Protein AF-A0A7S3HDD1-F1 (afdb_monomer_lite)

Foldseek 3Di:
DFDFDQDPVNVVVVVVVCCLDPPFDDPVVLCVCPPPPPDDPVRSCCCSCVVGHVVDDPDDDDDPPPDDDDDDDGHGDDPVRVVLVVVLVVCVVVVNVVDPQDSVNVVVVVPPDDPDDDDDDDDDDDDD

Organism: NCBI:txid89044

Sequence (128 aa):
GGLAKCGNECATIAKSCQNLLHEEIDADELSALLWKNKSSLDEVKATVCKKWTKRCKHRRMSLPSTYNRVDEEFVAQSEKDIEMERMLEQMKAMGMGGSLYNKDDLGEMMGMDGYDEEEDGPPPNFEL

Secondary structure (DSSP, 8-state):
---B---HHHHHHHHHHHHIIIIIS-HHHHHHHHGGG-S-HHHHHHIIIIIIS----S-PPPPPTT----PPP--BPPHHHHHHHHHHHHHIIIIITTS---HHHHHHHTT-S--------PPPP---

pLDDT: mean 76.86, std 16.47, range [36.94, 92.12]

Structure (mmCIF, N/CA/C/O backbone):
data_AF-A0A7S3HDD1-F1
#
_entry.id   AF-A0A7S3HDD1-F1
#
loop_
_atom_site.group_PDB
_atom_site.id
_atom_site.type_symbol
_atom_site.label_atom_id
_atom_site.label_alt_id
_atom_site.label_comp_id
_atom_site.label_asym_id
_atom_site.label_entity_id
_atom_site.label_seq_id
_atom_site.pdbx_PDB_ins_code
_atom_site.Cartn_x
_atom_site.Cartn_y
_atom_site.Cartn_z
_atom_site.occupancy
_atom_site.B_iso_or_equiv
_atom_site.auth_seq_id
_atom_site.auth_comp_id
_atom_site.auth_asym_id
_atom_site.auth_atom_id
_atom_site.pdbx_PDB_model_num
ATOM 1 N N . GLY A 1 1 ? 19.176 -4.315 -3.301 1.00 47.78 1 GLY A N 1
ATOM 2 C CA . GLY A 1 1 ? 18.389 -4.924 -4.390 1.00 47.78 1 GLY A CA 1
ATOM 3 C C . GLY A 1 1 ? 17.991 -3.823 -5.343 1.00 47.78 1 GLY A C 1
ATOM 4 O O . GLY A 1 1 ? 17.715 -2.735 -4.855 1.00 47.78 1 GLY A O 1
ATOM 5 N N . GLY A 1 2 ? 18.049 -4.063 -6.654 1.00 60.94 2 GLY A N 1
ATOM 6 C CA . GLY A 1 2 ? 17.604 -3.089 -7.660 1.00 60.94 2 GLY A CA 1
ATOM 7 C C . GLY A 1 2 ? 16.077 -3.005 -7.748 1.00 60.94 2 GLY A C 1
ATOM 8 O O . GLY A 1 2 ? 15.389 -3.914 -7.278 1.00 60.94 2 GLY A O 1
ATOM 9 N N . LEU A 1 3 ? 15.559 -1.924 -8.335 1.00 79.25 3 LEU A N 1
ATOM 10 C CA . LEU A 1 3 ? 14.134 -1.789 -8.644 1.00 79.25 3 LEU A CA 1
ATOM 11 C C . LEU A 1 3 ? 13.778 -2.670 -9.852 1.00 79.25 3 LEU A C 1
ATOM 13 O O . LEU A 1 3 ? 14.571 -2.798 -10.787 1.00 79.25 3 LEU A O 1
ATOM 17 N N . ALA A 1 4 ? 12.613 -3.315 -9.805 1.00 84.69 4 ALA A N 1
ATOM 18 C CA . ALA A 1 4 ? 12.125 -4.215 -10.848 1.00 84.69 4 ALA A CA 1
ATOM 19 C C . ALA A 1 4 ? 10.941 -3.589 -11.578 1.00 84.69 4 ALA A C 1
ATOM 21 O O . ALA A 1 4 ? 10.152 -2.866 -10.970 1.00 84.69 4 ALA A O 1
ATOM 22 N N . LYS A 1 5 ? 10.759 -3.931 -12.855 1.00 86.88 5 LYS A N 1
ATOM 23 C CA . LYS A 1 5 ? 9.546 -3.563 -13.587 1.00 86.88 5 LYS A CA 1
ATOM 24 C C . LYS A 1 5 ? 8.335 -4.206 -12.904 1.00 86.88 5 LYS A C 1
ATOM 26 O O . LYS A 1 5 ? 8.334 -5.405 -12.634 1.00 86.88 5 LYS A O 1
ATOM 31 N N . CYS A 1 6 ? 7.312 -3.402 -12.624 1.00 86.69 6 CYS A N 1
ATOM 32 C CA . CYS A 1 6 ? 6.081 -3.865 -11.989 1.00 86.69 6 CYS A CA 1
ATOM 33 C C . CYS A 1 6 ? 5.219 -4.633 -13.006 1.00 86.69 6 CYS A C 1
ATOM 35 O O . CYS A 1 6 ? 4.679 -4.036 -13.935 1.00 86.69 6 CYS A O 1
ATOM 37 N N . GLY A 1 7 ? 5.124 -5.956 -12.842 1.00 88.62 7 GLY A N 1
ATOM 38 C CA . GLY A 1 7 ? 4.254 -6.833 -13.633 1.00 88.62 7 GLY A CA 1
ATOM 39 C C . GLY A 1 7 ? 2.810 -6.887 -13.121 1.00 88.62 7 GLY A C 1
ATOM 40 O O . GLY A 1 7 ? 2.364 -6.020 -12.365 1.00 88.62 7 GLY A O 1
ATOM 41 N N . ASN A 1 8 ? 2.059 -7.916 -13.515 1.00 89.69 8 ASN A N 1
ATOM 42 C CA . ASN A 1 8 ? 0.650 -8.080 -13.157 1.00 89.69 8 ASN A CA 1
ATOM 43 C C . ASN A 1 8 ? 0.462 -8.370 -11.666 1.00 89.69 8 ASN A C 1
ATOM 45 O O . ASN A 1 8 ? -0.465 -7.831 -11.056 1.00 89.69 8 ASN A O 1
ATOM 49 N N . GLU A 1 9 ? 1.315 -9.199 -11.059 1.00 88.75 9 GLU A N 1
ATOM 50 C CA . GLU A 1 9 ? 1.232 -9.488 -9.621 1.00 88.75 9 GLU A CA 1
ATOM 51 C C . GLU A 1 9 ? 1.494 -8.219 -8.804 1.00 88.75 9 GLU A C 1
ATOM 53 O O . GLU A 1 9 ? 0.715 -7.873 -7.909 1.00 88.75 9 GLU A O 1
ATOM 58 N N . CYS A 1 10 ? 2.544 -7.480 -9.170 1.00 89.94 10 CYS A N 1
ATOM 59 C CA . CYS A 1 10 ? 2.872 -6.194 -8.565 1.00 89.94 10 CYS A CA 1
ATOM 60 C C . CYS A 1 10 ? 1.728 -5.179 -8.738 1.00 89.94 10 CYS A C 1
ATOM 62 O O . CYS A 1 10 ? 1.266 -4.601 -7.750 1.00 89.94 10 CYS A O 1
ATOM 64 N N . ALA A 1 11 ? 1.204 -5.020 -9.958 1.00 90.56 11 ALA A N 1
ATOM 65 C CA . ALA A 1 11 ? 0.105 -4.104 -10.252 1.00 90.56 11 ALA A CA 1
ATOM 66 C C . ALA A 1 11 ? -1.175 -4.477 -9.491 1.00 90.56 11 ALA A C 1
ATOM 68 O O . ALA A 1 11 ? -1.880 -3.602 -8.988 1.00 90.56 11 ALA A O 1
ATOM 69 N N . THR A 1 12 ? -1.454 -5.774 -9.335 1.00 92.12 12 THR A N 1
ATOM 70 C CA . THR A 1 12 ? -2.602 -6.272 -8.563 1.00 92.12 12 THR A CA 1
ATOM 71 C C . THR A 1 12 ? -2.483 -5.888 -7.091 1.00 92.12 12 THR A C 1
ATOM 73 O O . THR A 1 12 ? -3.454 -5.417 -6.494 1.00 92.12 12 THR A O 1
ATOM 76 N N . ILE A 1 13 ? -1.296 -6.045 -6.497 1.00 90.81 13 ILE A N 1
ATOM 77 C CA . ILE A 1 13 ? -1.044 -5.643 -5.108 1.00 90.81 13 ILE A CA 1
ATOM 78 C C . ILE A 1 13 ? -1.155 -4.124 -4.970 1.00 90.81 13 ILE A C 1
ATOM 80 O O . ILE A 1 13 ? -1.878 -3.650 -4.094 1.00 90.81 13 ILE A O 1
ATOM 84 N N . ALA A 1 14 ? -0.504 -3.361 -5.851 1.00 91.06 14 ALA A N 1
ATOM 85 C CA . ALA A 1 14 ? -0.534 -1.902 -5.828 1.00 91.06 14 ALA A CA 1
ATOM 86 C C . ALA A 1 14 ? -1.969 -1.369 -5.933 1.00 91.06 14 ALA A C 1
ATOM 88 O O . ALA A 1 14 ? -2.393 -0.558 -5.107 1.00 91.06 14 ALA A O 1
ATOM 89 N N . LYS A 1 15 ? -2.756 -1.890 -6.881 1.00 91.38 15 LYS A N 1
ATOM 90 C CA . LYS A 1 15 ? -4.162 -1.516 -7.049 1.00 91.38 15 LYS A CA 1
ATOM 91 C C . LYS A 1 15 ? -5.002 -1.911 -5.839 1.00 91.38 15 LYS A C 1
ATOM 93 O O . LYS A 1 15 ? -5.825 -1.121 -5.387 1.00 91.38 15 LYS A O 1
ATOM 98 N N . SER A 1 16 ? -4.774 -3.096 -5.269 1.00 90.75 16 SER A N 1
ATOM 99 C CA . SER A 1 16 ? -5.456 -3.511 -4.040 1.00 90.75 16 SER A CA 1
ATOM 100 C C . SER A 1 16 ? -5.148 -2.573 -2.872 1.00 90.75 16 SER A C 1
ATOM 102 O O . SER A 1 16 ? -6.052 -2.276 -2.094 1.00 90.75 16 SER A O 1
ATOM 104 N N . CYS A 1 17 ? -3.903 -2.115 -2.733 1.00 90.50 17 CYS A N 1
ATOM 105 C CA . CYS A 1 17 ? -3.512 -1.161 -1.698 1.00 90.50 17 CYS A CA 1
ATOM 106 C C . CYS A 1 17 ? -4.160 0.206 -1.922 1.00 90.50 17 CYS A C 1
ATOM 108 O O . CYS A 1 17 ? -4.689 0.778 -0.976 1.00 90.50 17 CYS A O 1
ATOM 110 N N . GLN A 1 18 ? -4.164 0.706 -3.159 1.00 90.44 18 GLN A N 1
ATOM 111 C CA . GLN A 1 18 ? -4.810 1.975 -3.503 1.00 90.44 18 GLN A CA 1
ATOM 112 C C . GLN A 1 18 ? -6.308 1.944 -3.205 1.00 90.44 18 GLN A C 1
ATOM 114 O O . GLN A 1 18 ? -6.810 2.853 -2.556 1.00 90.44 18 GLN A O 1
ATOM 119 N N . ASN A 1 19 ? -7.011 0.887 -3.617 1.00 90.38 19 ASN A N 1
ATOM 120 C CA . ASN A 1 19 ? -8.440 0.757 -3.339 1.00 90.38 19 ASN A CA 1
ATOM 121 C C . ASN A 1 19 ? -8.694 0.723 -1.824 1.00 90.38 19 ASN A C 1
ATOM 123 O O . ASN A 1 19 ? -9.565 1.419 -1.317 1.00 90.38 19 ASN A O 1
ATOM 127 N N . LEU A 1 20 ? -7.877 -0.028 -1.081 1.00 89.62 20 LEU A N 1
ATOM 128 C CA . LEU A 1 20 ? -8.017 -0.116 0.366 1.00 89.62 20 LEU A CA 1
ATOM 129 C C . LEU A 1 20 ? -7.794 1.242 1.055 1.00 89.62 20 LEU A C 1
ATOM 131 O O . LEU A 1 20 ? -8.591 1.629 1.903 1.00 89.62 20 LEU A O 1
ATOM 135 N N . LEU A 1 21 ? -6.711 1.943 0.711 1.00 89.00 21 LEU A N 1
ATOM 136 C CA . LEU A 1 21 ? -6.291 3.176 1.383 1.00 89.00 21 LEU A CA 1
ATOM 137 C C . LEU A 1 21 ? -7.060 4.420 0.934 1.00 89.00 21 LEU A C 1
ATOM 139 O O . LEU A 1 21 ? -7.110 5.379 1.692 1.00 89.00 21 LEU A O 1
ATOM 143 N N . HIS A 1 22 ? -7.609 4.440 -0.282 1.00 85.06 22 HIS A N 1
ATOM 144 C CA . HIS A 1 22 ? -8.310 5.615 -0.809 1.00 85.06 22 HIS A CA 1
ATOM 145 C C . HIS A 1 22 ? -9.832 5.477 -0.787 1.00 85.06 22 HIS A C 1
ATOM 147 O O . HIS A 1 22 ? -10.520 6.489 -0.702 1.00 85.06 22 HIS A O 1
ATOM 153 N N . GLU A 1 23 ? -10.371 4.261 -0.908 1.00 84.44 23 GLU A N 1
ATOM 154 C CA . GLU A 1 23 ? -11.819 4.061 -1.066 1.00 84.44 23 GLU A CA 1
ATOM 155 C C . GLU A 1 23 ? -12.481 3.520 0.208 1.00 84.44 23 GLU A C 1
ATOM 157 O O . GLU A 1 23 ? -13.661 3.775 0.440 1.00 84.44 23 GLU A O 1
ATOM 162 N N . GLU A 1 24 ? -11.750 2.763 1.036 1.00 86.19 24 GLU A N 1
ATOM 163 C CA . GLU A 1 24 ? -12.342 1.984 2.137 1.00 86.19 24 GLU A CA 1
ATOM 164 C C . GLU A 1 24 ? -11.858 2.370 3.536 1.00 86.19 24 GLU A C 1
ATOM 166 O O . GLU A 1 24 ? -12.502 2.001 4.520 1.00 86.19 24 GLU A O 1
ATOM 171 N N . ILE A 1 25 ? -10.723 3.058 3.643 1.00 90.06 25 ILE A N 1
ATOM 172 C CA . ILE A 1 25 ? -10.116 3.452 4.915 1.00 90.06 25 ILE A CA 1
ATOM 173 C C . ILE A 1 25 ? -9.908 4.957 4.919 1.00 90.06 25 ILE A C 1
ATOM 175 O O . ILE A 1 25 ? -9.376 5.518 3.966 1.00 90.06 25 ILE A O 1
ATOM 179 N N . ASP A 1 26 ? -10.272 5.588 6.029 1.00 89.75 26 ASP A N 1
ATOM 180 C CA . ASP A 1 26 ? -9.915 6.973 6.296 1.00 89.75 26 ASP A CA 1
ATOM 181 C C . ASP A 1 26 ? -8.430 7.061 6.698 1.00 89.75 26 ASP A C 1
ATOM 183 O O . ASP A 1 26 ? -7.981 6.422 7.659 1.00 89.75 26 ASP A O 1
ATOM 187 N N . ALA A 1 27 ? -7.655 7.839 5.941 1.00 89.94 27 ALA A N 1
ATOM 188 C CA . ALA A 1 27 ? -6.227 8.022 6.176 1.00 89.94 27 ALA A CA 1
ATOM 189 C C . ALA A 1 27 ? -5.933 8.667 7.542 1.00 89.94 27 ALA A C 1
ATOM 191 O O . ALA A 1 27 ? -4.936 8.306 8.177 1.00 89.94 27 ALA A O 1
ATOM 192 N N . ASP A 1 28 ? -6.803 9.553 8.032 1.00 90.69 28 ASP A N 1
ATOM 193 C CA . ASP A 1 28 ? -6.645 10.194 9.336 1.00 90.69 28 ASP A CA 1
ATOM 194 C C . ASP A 1 28 ? -6.880 9.179 10.459 1.00 90.69 28 ASP A C 1
ATOM 196 O O . ASP A 1 28 ? -6.081 9.098 11.397 1.00 90.69 28 ASP A O 1
ATOM 200 N N . GLU A 1 29 ? -7.900 8.324 10.333 1.00 90.19 29 GLU A N 1
ATOM 201 C CA . GLU A 1 29 ? -8.170 7.251 11.301 1.00 90.19 29 GLU A CA 1
ATOM 202 C C . GLU A 1 29 ? -7.021 6.229 11.336 1.00 90.19 29 GLU A C 1
ATOM 204 O O . GLU A 1 29 ? -6.558 5.828 12.411 1.00 90.19 29 GLU A O 1
ATOM 209 N N . LEU A 1 30 ? -6.492 5.850 10.166 1.00 90.88 30 LEU A N 1
ATOM 210 C CA . LEU A 1 30 ? -5.324 4.975 10.065 1.00 90.88 30 LEU A CA 1
ATOM 211 C C . LEU A 1 30 ? -4.077 5.618 10.685 1.00 90.88 30 LEU A C 1
ATOM 213 O O . LEU A 1 30 ? -3.337 4.950 11.411 1.00 90.88 30 LEU A O 1
ATOM 217 N N . SER A 1 31 ? -3.843 6.909 10.440 1.00 90.75 31 SER A N 1
ATOM 218 C CA . SER A 1 31 ? -2.702 7.632 11.008 1.00 90.75 31 SER A CA 1
ATOM 219 C C . SER A 1 31 ? -2.778 7.705 12.537 1.00 90.75 31 SER A C 1
ATOM 221 O O . SER A 1 31 ? -1.774 7.489 13.220 1.00 90.75 31 SER A O 1
ATOM 223 N N . ALA A 1 32 ? -3.979 7.910 13.086 1.00 90.06 32 ALA A N 1
ATOM 224 C CA . ALA A 1 32 ? -4.227 7.932 14.520 1.00 90.06 32 ALA A CA 1
ATOM 225 C C . ALA A 1 32 ? -3.979 6.560 15.161 1.00 90.06 32 ALA A C 1
ATOM 227 O O . ALA A 1 32 ? -3.391 6.486 16.242 1.00 90.06 32 ALA A O 1
ATOM 228 N N . LEU A 1 33 ? -4.366 5.477 14.480 1.00 88.88 33 LEU A N 1
ATOM 229 C CA . LEU A 1 33 ? -4.088 4.105 14.910 1.00 88.88 33 LEU A CA 1
ATOM 230 C C . LEU A 1 33 ? -2.578 3.807 14.939 1.00 88.88 33 LEU A C 1
ATOM 232 O O . LEU A 1 33 ? -2.086 3.170 15.868 1.00 88.88 33 LEU A O 1
ATOM 236 N N . LEU A 1 34 ? -1.829 4.285 13.944 1.00 90.44 34 LEU A N 1
ATOM 237 C CA . LEU A 1 34 ? -0.377 4.080 13.845 1.00 90.44 34 LEU A CA 1
ATOM 238 C C . LEU A 1 34 ? 0.437 5.026 14.745 1.00 90.44 34 LEU A C 1
ATOM 240 O O . LEU A 1 34 ? 1.630 4.800 14.984 1.00 90.44 34 LEU A O 1
ATOM 244 N N . TRP A 1 35 ? -0.184 6.085 15.265 1.00 90.81 35 TRP A N 1
ATOM 245 C CA . TRP A 1 35 ? 0.497 7.135 16.011 1.00 90.81 35 TRP A CA 1
ATOM 246 C C . TRP A 1 35 ? 1.263 6.599 17.227 1.00 90.81 35 TRP A C 1
ATOM 248 O O . TRP A 1 35 ? 0.739 5.874 18.077 1.00 90.81 35 TRP A O 1
ATOM 258 N N . LYS A 1 36 ? 2.532 7.018 17.338 1.00 77.94 36 LYS A N 1
ATOM 259 C CA . LYS A 1 36 ? 3.469 6.632 18.411 1.00 77.94 36 LYS A CA 1
ATOM 260 C C . LYS A 1 36 ? 3.658 5.116 18.569 1.00 77.94 36 LYS A C 1
ATOM 262 O O . LYS A 1 36 ? 4.021 4.676 19.657 1.00 77.94 36 LYS A O 1
ATOM 267 N N . ASN A 1 37 ? 3.430 4.334 17.508 1.00 70.25 37 ASN A N 1
ATOM 268 C CA . ASN A 1 37 ? 3.581 2.876 17.517 1.00 70.25 37 ASN A CA 1
ATOM 269 C C . ASN A 1 37 ? 2.806 2.210 18.673 1.00 70.25 37 ASN A C 1
ATOM 271 O O . ASN A 1 37 ? 3.249 1.229 19.267 1.00 70.25 37 ASN A O 1
ATOM 275 N N . LYS A 1 38 ? 1.666 2.807 19.047 1.00 75.75 38 LYS A N 1
ATOM 276 C CA . LYS A 1 38 ? 0.847 2.362 20.181 1.00 75.75 38 LYS A CA 1
ATOM 277 C C . LYS A 1 38 ? 0.061 1.091 19.883 1.00 75.75 38 LYS A C 1
ATOM 279 O O . LYS A 1 38 ? -0.486 0.501 20.808 1.00 75.75 38 LYS A O 1
ATOM 284 N N . SER A 1 39 ? -0.002 0.696 18.618 1.00 82.62 39 SER A N 1
ATOM 285 C CA . SER A 1 39 ? -0.660 -0.521 18.170 1.00 82.62 39 SER A CA 1
ATOM 286 C C . SER A 1 39 ? 0.362 -1.486 17.596 1.00 82.62 39 SER A C 1
ATOM 288 O O . SER A 1 39 ? 1.198 -1.123 16.770 1.00 82.62 39 SER A O 1
ATOM 290 N N . SER A 1 40 ? 0.270 -2.737 18.023 1.00 88.44 40 SER A N 1
ATOM 291 C CA . SER A 1 40 ? 1.024 -3.832 17.426 1.00 88.44 40 SER A CA 1
ATOM 292 C C . SER A 1 40 ? 0.558 -4.098 15.991 1.00 88.44 40 SER A C 1
ATOM 294 O O . SER A 1 40 ? -0.584 -3.822 15.613 1.00 88.44 40 SER A O 1
ATOM 296 N N . LEU A 1 41 ? 1.433 -4.703 15.187 1.00 88.25 41 LEU A N 1
ATOM 297 C CA . LEU A 1 41 ? 1.118 -5.107 13.814 1.00 88.25 41 LEU A CA 1
ATOM 298 C C . LEU A 1 41 ? -0.157 -5.969 13.739 1.00 88.25 41 LEU A C 1
ATOM 300 O O . LEU A 1 41 ? -0.961 -5.813 12.819 1.00 88.25 41 LEU A O 1
ATOM 304 N N . ASP A 1 42 ? -0.363 -6.861 14.706 1.00 89.00 42 ASP A N 1
ATOM 305 C CA . ASP A 1 42 ? -1.528 -7.746 14.737 1.00 89.00 42 ASP A CA 1
ATOM 306 C C . ASP A 1 42 ? -2.823 -6.997 15.068 1.00 89.00 42 ASP A C 1
ATOM 308 O O . ASP A 1 42 ? -3.867 -7.283 14.477 1.00 89.00 42 ASP A O 1
ATOM 312 N N . GLU A 1 43 ? -2.763 -5.992 15.943 1.00 89.50 43 GLU A N 1
ATOM 313 C CA . GLU A 1 43 ? -3.900 -5.116 16.245 1.00 89.50 43 GLU A CA 1
ATOM 314 C C . GLU A 1 43 ? -4.273 -4.244 15.050 1.00 89.50 43 GLU A C 1
ATOM 316 O O . GLU A 1 43 ? -5.461 -4.118 14.734 1.00 89.50 43 GLU A O 1
ATOM 321 N N . VAL A 1 44 ? -3.278 -3.696 14.345 1.00 91.19 44 VAL A N 1
ATOM 322 C CA . VAL A 1 44 ? -3.496 -2.934 13.109 1.00 91.19 44 VAL A CA 1
ATOM 323 C C . VAL A 1 44 ? -4.152 -3.831 12.063 1.00 91.19 44 VAL A C 1
ATOM 325 O O . VAL A 1 44 ? -5.201 -3.484 11.522 1.00 91.19 44 VAL A O 1
ATOM 328 N N . LYS A 1 45 ? -3.613 -5.035 11.839 1.00 89.38 45 LYS A N 1
ATOM 329 C CA . LYS A 1 45 ? -4.190 -6.014 10.906 1.00 89.38 45 LYS A CA 1
ATOM 330 C C . LYS A 1 45 ? -5.616 -6.399 11.284 1.00 89.38 45 LYS A C 1
ATOM 332 O O . LYS A 1 45 ? -6.482 -6.454 10.414 1.00 89.38 45 LYS A O 1
ATOM 337 N N . ALA A 1 46 ? -5.887 -6.680 12.556 1.00 89.69 46 ALA A N 1
ATOM 338 C CA . ALA A 1 46 ? -7.226 -7.041 13.007 1.00 89.69 46 ALA A CA 1
ATOM 339 C C . ALA A 1 46 ? -8.216 -5.882 12.826 1.00 89.69 46 ALA A C 1
ATOM 341 O O . ALA A 1 46 ? -9.340 -6.101 12.372 1.00 89.69 46 ALA A O 1
ATOM 342 N N . THR A 1 47 ? -7.799 -4.659 13.139 1.00 90.88 47 THR A N 1
ATOM 343 C CA . THR A 1 47 ? -8.637 -3.461 13.032 1.00 90.88 47 THR A CA 1
ATOM 344 C C . THR A 1 47 ? -8.938 -3.142 11.574 1.00 90.88 47 THR A C 1
ATOM 346 O O . THR A 1 47 ? -10.094 -3.206 11.162 1.00 90.88 47 THR A O 1
ATOM 349 N N . VAL A 1 48 ? -7.907 -2.955 10.755 1.00 90.94 48 VAL A N 1
ATOM 350 C CA . VAL A 1 48 ? -8.055 -2.626 9.334 1.00 90.94 48 V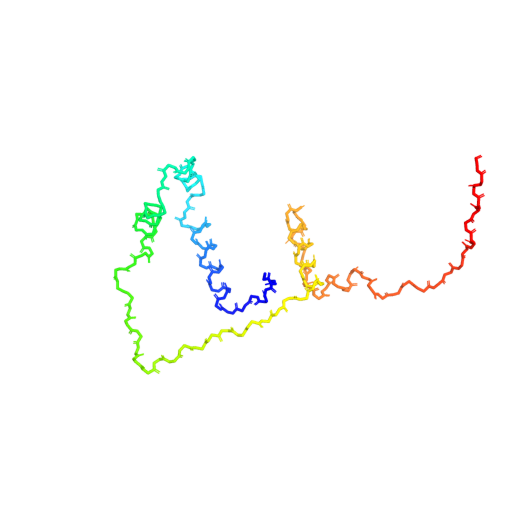AL A CA 1
ATOM 351 C C . VAL A 1 48 ? -8.792 -3.731 8.576 1.00 90.94 48 VAL A C 1
ATOM 353 O O . VAL A 1 48 ? -9.775 -3.488 7.876 1.00 90.94 48 VAL A O 1
ATOM 356 N N . CYS A 1 49 ? -8.346 -4.978 8.725 1.00 89.25 49 CYS A N 1
ATOM 357 C CA . CYS A 1 49 ? -8.772 -6.055 7.838 1.00 89.25 49 CYS A CA 1
ATOM 358 C C . CYS A 1 49 ? -10.080 -6.735 8.265 1.00 89.25 49 CYS A C 1
ATOM 360 O O . CYS A 1 49 ? -10.763 -7.328 7.426 1.00 89.25 49 CYS A O 1
ATOM 362 N N . LYS A 1 50 ? -10.434 -6.697 9.559 1.00 87.06 50 LYS A N 1
ATOM 363 C CA . LYS A 1 50 ? -11.673 -7.312 10.070 1.00 87.06 50 LYS A CA 1
ATOM 364 C C . LYS A 1 50 ? -12.715 -6.277 10.483 1.00 87.06 50 LYS A C 1
ATOM 366 O O . LYS A 1 50 ? -13.878 -6.477 10.146 1.00 87.06 50 LYS A O 1
ATOM 371 N N . LYS A 1 51 ? -12.325 -5.213 11.199 1.00 88.81 51 LYS A N 1
ATOM 372 C 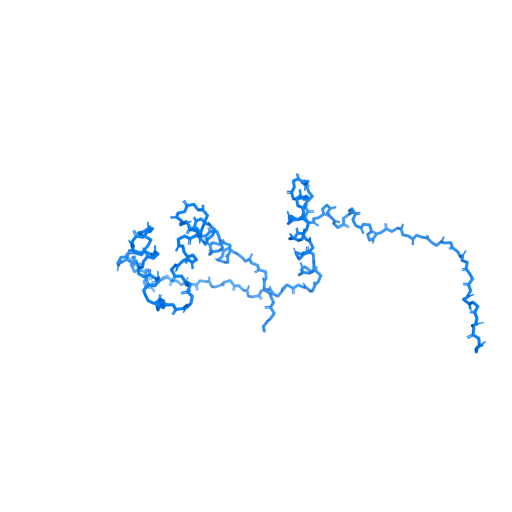CA . LYS A 1 51 ? -13.281 -4.216 11.713 1.00 88.81 51 LYS A CA 1
ATOM 373 C C . LYS A 1 51 ? -13.692 -3.214 10.638 1.00 88.81 51 LYS A C 1
ATOM 375 O O . LYS A 1 51 ? -14.887 -3.055 10.423 1.00 88.81 51 LYS A O 1
ATOM 380 N N . TRP A 1 52 ? -12.729 -2.595 9.956 1.00 91.62 52 TRP A N 1
ATOM 381 C CA . TRP A 1 52 ? -13.015 -1.542 8.976 1.00 91.62 52 TRP A CA 1
ATOM 382 C C . TRP A 1 52 ? -13.473 -2.104 7.624 1.00 91.62 52 TRP A C 1
ATOM 384 O O . TRP A 1 52 ? -14.540 -1.744 7.143 1.00 91.62 52 TRP A O 1
ATOM 394 N N . THR A 1 53 ? -12.733 -3.054 7.038 1.00 87.44 53 THR A N 1
ATOM 395 C CA . THR A 1 53 ? -12.912 -3.395 5.604 1.00 87.44 53 THR A CA 1
ATOM 396 C C . THR A 1 53 ? -13.425 -4.811 5.323 1.00 87.44 53 THR A C 1
ATOM 398 O O . THR A 1 53 ? -13.689 -5.172 4.178 1.00 87.44 53 THR A O 1
ATOM 401 N N . LYS A 1 54 ? -13.571 -5.663 6.351 1.00 85.94 54 LYS A N 1
ATOM 402 C CA . LYS A 1 54 ? -13.989 -7.084 6.237 1.00 85.94 54 LYS A CA 1
ATOM 403 C C . LYS A 1 54 ? -13.220 -7.902 5.170 1.00 85.94 54 LYS A C 1
ATOM 405 O O . LYS A 1 54 ? -13.678 -8.971 4.756 1.00 85.94 54 LYS A O 1
ATOM 410 N N . ARG A 1 55 ? -12.040 -7.441 4.734 1.00 86.19 55 ARG A N 1
ATOM 411 C CA . ARG A 1 55 ? -11.212 -8.061 3.682 1.00 86.19 55 ARG A CA 1
ATOM 412 C C . ARG A 1 55 ? -10.595 -9.387 4.128 1.00 86.19 55 ARG A C 1
ATOM 414 O O . ARG A 1 55 ? -10.387 -10.285 3.310 1.00 86.19 55 ARG A O 1
ATOM 421 N N . CYS A 1 56 ? -10.352 -9.560 5.426 1.00 84.94 56 CYS A N 1
ATOM 422 C CA . CYS A 1 56 ? -9.813 -10.799 5.982 1.00 84.94 56 CYS A CA 1
ATOM 423 C C . CYS A 1 56 ? -10.923 -11.828 6.217 1.00 84.94 56 CYS A C 1
ATOM 425 O O . CYS A 1 56 ? -11.461 -11.941 7.319 1.00 84.94 56 CYS A O 1
ATOM 427 N N . LYS A 1 57 ? -11.241 -12.626 5.192 1.00 74.81 57 LYS A N 1
ATOM 428 C CA . LYS A 1 57 ? -12.101 -13.812 5.337 1.00 74.81 57 LYS A CA 1
ATOM 429 C C . LYS A 1 57 ? -11.326 -14.979 5.957 1.00 74.81 57 LYS A C 1
ATOM 431 O O . LYS A 1 57 ? -10.157 -15.192 5.653 1.00 74.81 57 LYS A O 1
ATOM 436 N N . HIS A 1 58 ? -12.002 -15.763 6.800 1.00 66.31 58 HIS A N 1
ATOM 437 C CA . HIS A 1 58 ? -11.390 -16.840 7.589 1.00 66.31 58 HIS A CA 1
ATOM 438 C C . HIS A 1 58 ? -10.920 -18.047 6.753 1.00 66.31 58 HIS A C 1
ATOM 440 O O . HIS A 1 58 ? -10.107 -18.838 7.220 1.00 66.31 58 HIS A O 1
ATOM 446 N N . ARG A 1 59 ? -11.391 -18.187 5.508 1.00 66.06 59 ARG A N 1
ATOM 447 C CA . ARG A 1 59 ? -11.036 -19.311 4.636 1.00 66.06 59 ARG A CA 1
ATOM 448 C C . ARG A 1 59 ? -10.849 -18.830 3.202 1.00 66.06 59 ARG A C 1
ATOM 450 O O . ARG A 1 59 ? -11.822 -18.501 2.529 1.00 66.06 59 ARG A O 1
ATOM 457 N N . ARG A 1 60 ? -9.600 -18.784 2.735 1.00 70.56 60 ARG A N 1
ATOM 458 C CA . ARG A 1 60 ? -9.331 -18.802 1.291 1.00 70.56 60 ARG A CA 1
ATOM 459 C C . ARG A 1 60 ? -9.582 -20.229 0.809 1.00 70.56 60 ARG A C 1
ATOM 461 O O . ARG A 1 60 ? -9.260 -21.174 1.528 1.00 70.56 60 ARG A O 1
ATOM 468 N N . MET A 1 61 ? -10.208 -20.383 -0.355 1.00 76.88 61 MET A N 1
ATOM 469 C CA . MET A 1 61 ? -10.359 -21.706 -0.961 1.00 76.88 61 MET A CA 1
ATOM 470 C C . MET A 1 61 ? -8.965 -22.304 -1.153 1.00 76.88 61 MET A C 1
ATOM 472 O O . MET A 1 61 ? -8.062 -21.609 -1.620 1.00 76.88 61 MET A O 1
ATOM 476 N N . SER A 1 62 ? -8.776 -23.558 -0.740 1.00 80.25 62 SER A N 1
ATOM 477 C CA . SER A 1 62 ? -7.528 -24.260 -1.016 1.00 80.25 62 SER A CA 1
ATOM 478 C C . SER A 1 62 ? -7.367 -24.356 -2.524 1.00 80.25 62 SER A C 1
ATOM 480 O O . SER A 1 62 ? -8.292 -24.793 -3.214 1.00 80.25 62 SER A O 1
ATOM 482 N N . LEU A 1 63 ? -6.207 -23.950 -3.024 1.00 83.31 63 LEU A N 1
ATOM 483 C CA . LEU A 1 63 ? -5.874 -24.182 -4.419 1.00 83.31 63 LEU A CA 1
ATOM 484 C C . LEU A 1 63 ? -5.813 -25.701 -4.664 1.00 83.31 63 LEU A C 1
ATOM 486 O O . LEU A 1 63 ? -5.425 -26.444 -3.754 1.00 83.31 63 LEU A O 1
ATOM 490 N N . PRO A 1 64 ? -6.221 -26.183 -5.851 1.00 88.62 64 PRO A N 1
ATOM 491 C CA . PRO A 1 64 ? -6.034 -27.579 -6.225 1.00 88.62 64 PRO A CA 1
ATOM 492 C C . PRO A 1 64 ? -4.568 -27.992 -6.069 1.00 88.62 64 PRO A C 1
ATOM 494 O O . PRO A 1 64 ? -3.673 -27.198 -6.346 1.00 88.62 64 PRO A O 1
ATOM 497 N N . SER A 1 65 ? -4.304 -29.245 -5.696 1.00 84.44 65 SER A N 1
ATOM 498 C CA . SER A 1 65 ? -2.929 -29.767 -5.589 1.00 84.44 65 SER A CA 1
ATOM 499 C C . SER A 1 65 ? -2.170 -29.759 -6.920 1.00 84.44 65 SER A C 1
ATOM 501 O O . SER A 1 65 ? -0.950 -29.855 -6.935 1.00 84.44 65 SER A O 1
ATOM 503 N N . THR A 1 66 ? -2.893 -29.658 -8.036 1.00 87.69 66 THR A N 1
ATOM 504 C CA . THR A 1 66 ? -2.357 -29.547 -9.396 1.00 87.69 66 THR A CA 1
ATOM 505 C C . THR A 1 66 ? -2.058 -28.107 -9.812 1.00 87.69 66 THR A C 1
ATOM 507 O O . THR A 1 66 ? -1.559 -27.890 -10.913 1.00 87.69 66 THR A O 1
ATOM 510 N N . TYR A 1 67 ? -2.397 -27.113 -8.986 1.00 86.81 67 TYR A N 1
ATOM 511 C CA . TYR A 1 67 ? -2.117 -25.717 -9.291 1.00 86.81 67 TYR A CA 1
ATOM 512 C C . TYR A 1 67 ? -0.619 -25.449 -9.149 1.00 86.81 67 TYR A C 1
ATOM 514 O O . TYR A 1 67 ? -0.083 -25.454 -8.040 1.00 86.81 67 TYR A O 1
ATOM 522 N N . ASN A 1 68 ? 0.044 -25.194 -10.274 1.00 86.94 68 ASN A N 1
ATOM 523 C CA . ASN A 1 68 ? 1.422 -24.733 -10.285 1.00 86.94 68 ASN A CA 1
ATOM 524 C C . ASN A 1 68 ? 1.437 -23.202 -10.339 1.00 86.94 68 ASN A C 1
ATOM 526 O O . ASN A 1 68 ? 0.942 -22.617 -11.303 1.00 86.94 68 ASN A O 1
ATOM 530 N N . ARG A 1 69 ? 1.980 -22.556 -9.302 1.00 82.81 69 ARG A N 1
ATOM 531 C CA . ARG A 1 69 ? 2.170 -21.102 -9.308 1.00 82.81 69 ARG A CA 1
ATOM 532 C C . ARG A 1 69 ? 3.313 -20.771 -10.266 1.00 82.81 69 ARG A C 1
ATOM 534 O O . ARG A 1 69 ? 4.393 -21.339 -10.145 1.00 82.81 69 ARG A O 1
ATOM 541 N N . VAL A 1 70 ? 3.062 -19.855 -11.193 1.00 86.25 70 VAL A N 1
ATOM 542 C CA . VAL A 1 70 ? 4.091 -19.287 -12.067 1.00 86.25 70 VAL A CA 1
ATOM 543 C C . VAL A 1 70 ? 4.393 -17.896 -11.534 1.00 86.25 70 VAL A C 1
ATOM 545 O O . VAL A 1 70 ? 3.506 -17.047 -11.548 1.00 86.25 70 VAL A O 1
ATOM 548 N N . ASP A 1 71 ? 5.602 -17.702 -11.018 1.00 85.62 71 ASP A N 1
ATOM 549 C CA . ASP A 1 71 ? 6.054 -16.399 -10.533 1.00 85.62 71 ASP A CA 1
ATOM 550 C C . ASP A 1 71 ? 6.524 -15.526 -11.700 1.00 85.62 71 ASP A C 1
ATOM 552 O O . ASP A 1 71 ? 7.034 -16.025 -12.706 1.00 85.62 71 ASP A O 1
ATOM 556 N N . GLU A 1 72 ? 6.349 -14.214 -11.561 1.00 88.69 72 GLU A N 1
ATOM 557 C CA . GLU A 1 72 ? 6.850 -13.254 -12.543 1.00 88.69 72 GLU A CA 1
ATOM 558 C C . GLU A 1 72 ? 8.379 -13.167 -12.480 1.00 88.69 72 GLU A C 1
ATOM 560 O O . GLU A 1 72 ? 8.975 -13.107 -11.401 1.00 88.69 72 GLU A O 1
ATOM 565 N N . GLU A 1 73 ? 9.027 -13.144 -13.647 1.00 88.94 73 GLU A N 1
ATOM 566 C CA . GLU A 1 73 ? 10.474 -12.967 -13.721 1.00 88.94 73 GLU A CA 1
ATOM 567 C C . GLU A 1 73 ? 10.884 -11.573 -13.240 1.00 88.94 73 GLU A C 1
ATOM 569 O O . GLU A 1 73 ? 10.264 -10.556 -13.564 1.00 88.94 73 GLU A O 1
ATOM 574 N N . PHE A 1 74 ? 11.986 -11.513 -12.493 1.00 88.44 74 PHE A N 1
ATOM 575 C CA . PHE A 1 74 ? 12.573 -10.242 -12.102 1.00 88.44 74 PHE A CA 1
ATOM 576 C C . PHE A 1 74 ? 13.234 -9.581 -13.314 1.00 88.44 74 PHE A C 1
ATOM 578 O O . PHE A 1 74 ? 14.285 -10.020 -13.782 1.00 88.44 74 PHE A O 1
ATOM 585 N N . VAL A 1 75 ? 12.651 -8.480 -13.783 1.00 89.38 75 VAL A N 1
ATOM 586 C CA . VAL A 1 75 ? 13.242 -7.631 -14.820 1.00 89.38 75 VAL A CA 1
ATOM 587 C C . VAL A 1 75 ? 13.719 -6.341 -14.172 1.00 89.38 75 VAL A C 1
ATOM 589 O O . VAL A 1 75 ? 12.902 -5.514 -13.769 1.00 89.38 75 VAL A O 1
ATOM 592 N N . ALA A 1 76 ? 15.036 -6.160 -14.069 1.00 88.94 76 ALA A N 1
ATOM 593 C CA . ALA A 1 76 ? 15.613 -4.940 -13.514 1.00 88.94 76 ALA A CA 1
ATOM 594 C C . ALA A 1 76 ? 15.169 -3.707 -14.322 1.00 88.94 76 ALA A C 1
ATOM 596 O O . ALA A 1 76 ? 15.213 -3.711 -15.556 1.00 88.94 76 ALA A O 1
ATOM 597 N N . GLN A 1 77 ? 14.752 -2.64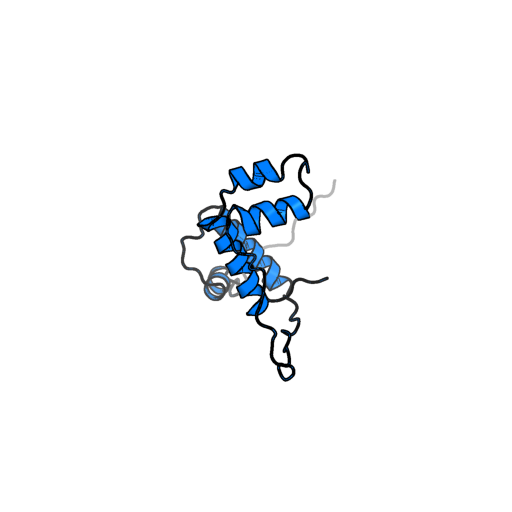7 -13.632 1.00 87.38 77 GLN A N 1
ATOM 598 C CA . GLN A 1 77 ? 14.601 -1.336 -14.255 1.00 87.38 77 GLN A CA 1
ATOM 599 C C . GLN A 1 77 ? 15.982 -0.753 -14.558 1.00 87.38 77 GLN A C 1
ATOM 601 O O . GLN A 1 77 ? 16.921 -0.903 -13.773 1.00 87.38 77 GLN A O 1
ATOM 606 N N . SER A 1 78 ? 16.100 -0.088 -15.706 1.00 88.69 78 SER A N 1
ATOM 607 C CA . SER A 1 78 ? 17.296 0.687 -16.025 1.00 88.69 78 SER A CA 1
ATOM 608 C C . SER A 1 78 ? 17.333 1.971 -15.191 1.00 88.69 78 SER A C 1
ATOM 610 O O . SER A 1 78 ? 16.290 2.480 -14.783 1.00 88.69 78 SER A O 1
ATOM 612 N N . GLU A 1 79 ? 18.521 2.533 -14.961 1.00 86.88 79 GLU A N 1
ATOM 613 C CA . GLU A 1 79 ? 18.657 3.811 -14.242 1.00 86.88 79 GLU A CA 1
ATOM 614 C C . GLU A 1 79 ? 17.859 4.935 -14.919 1.00 86.88 79 GLU A C 1
ATOM 616 O O . GLU A 1 79 ? 17.179 5.703 -14.241 1.00 86.88 79 GLU A O 1
ATOM 621 N N . LYS A 1 80 ? 17.846 4.955 -16.259 1.00 85.81 80 LYS A N 1
ATOM 622 C CA . LYS A 1 80 ? 17.054 5.902 -17.056 1.00 85.81 80 LYS A CA 1
ATOM 623 C C . LYS A 1 80 ? 15.551 5.761 -16.812 1.00 85.81 80 LYS A C 1
ATOM 625 O O . LYS A 1 80 ? 14.851 6.761 -16.691 1.00 85.81 80 LYS A O 1
ATOM 630 N N . ASP A 1 81 ? 15.049 4.526 -16.727 1.00 84.69 81 ASP A N 1
ATOM 631 C CA . ASP A 1 81 ? 13.631 4.280 -16.441 1.00 84.69 81 ASP A CA 1
ATOM 632 C C . ASP A 1 81 ? 13.240 4.791 -15.050 1.00 84.69 81 ASP A C 1
ATOM 634 O O . ASP A 1 81 ? 12.160 5.355 -14.888 1.00 84.69 81 ASP A O 1
ATOM 638 N N . ILE A 1 82 ? 14.124 4.615 -14.065 1.00 87.12 82 ILE A N 1
ATOM 639 C CA . ILE A 1 82 ? 13.905 5.044 -12.679 1.00 87.12 82 ILE A CA 1
ATOM 640 C C . ILE A 1 82 ? 13.897 6.574 -12.584 1.00 87.12 82 ILE A C 1
ATOM 642 O O . ILE A 1 82 ? 13.041 7.154 -11.915 1.00 87.12 82 ILE A O 1
ATOM 646 N N . GLU A 1 83 ? 14.840 7.243 -13.248 1.00 87.19 83 GLU A N 1
ATOM 647 C CA . GLU A 1 83 ? 14.922 8.706 -13.260 1.00 87.19 83 GLU 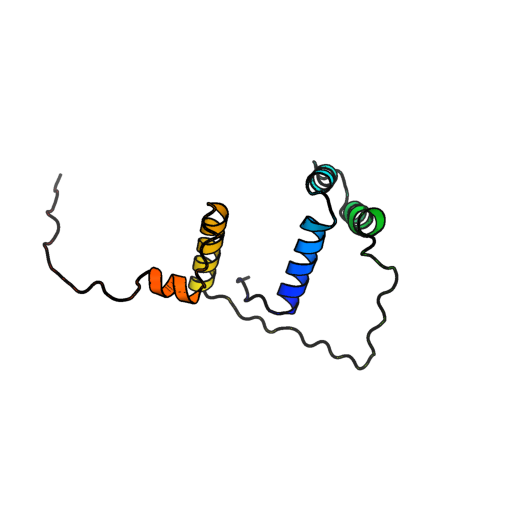A CA 1
ATOM 648 C C . GLU A 1 83 ? 13.693 9.336 -13.921 1.00 87.19 83 GLU A C 1
ATOM 650 O O . GLU A 1 83 ? 13.107 10.279 -13.385 1.00 87.19 83 GLU A O 1
ATOM 655 N N . MET A 1 84 ? 13.251 8.762 -15.037 1.00 86.50 84 MET A N 1
ATOM 656 C CA . MET A 1 84 ? 12.054 9.201 -15.742 1.00 86.50 84 MET A CA 1
ATOM 657 C C . MET A 1 84 ? 10.788 9.024 -14.895 1.00 86.50 84 MET A C 1
ATOM 659 O O . MET A 1 84 ? 9.971 9.938 -14.812 1.00 86.50 84 MET A O 1
ATOM 663 N N . GLU A 1 85 ? 10.631 7.881 -14.224 1.00 84.25 85 GLU A N 1
ATOM 664 C CA . GLU A 1 85 ? 9.500 7.633 -13.321 1.00 84.25 85 GLU A CA 1
ATOM 665 C C . GLU A 1 85 ? 9.476 8.647 -12.167 1.00 84.25 85 GLU A C 1
ATOM 667 O O . GLU A 1 85 ? 8.437 9.244 -11.873 1.00 84.25 85 GLU A O 1
ATOM 672 N N . ARG A 1 86 ? 10.644 8.936 -11.585 1.00 86.44 86 ARG A N 1
ATOM 673 C CA . ARG A 1 86 ? 10.792 9.942 -10.530 1.00 86.44 86 ARG A CA 1
ATOM 674 C C . ARG A 1 86 ? 10.460 11.354 -11.016 1.00 86.44 86 ARG A C 1
ATOM 676 O O . ARG A 1 86 ? 9.869 12.135 -10.270 1.00 86.44 86 ARG A O 1
ATOM 683 N N . MET A 1 87 ? 10.846 11.702 -12.240 1.00 86.19 87 MET A N 1
ATOM 684 C CA . MET A 1 87 ? 10.522 12.994 -12.843 1.00 86.19 87 MET A CA 1
ATOM 685 C C . MET A 1 87 ? 9.012 13.140 -13.072 1.00 86.19 87 MET A C 1
ATOM 687 O O . MET A 1 87 ? 8.433 14.164 -12.708 1.00 86.19 87 MET A O 1
ATOM 691 N N . LEU A 1 88 ? 8.357 12.104 -13.605 1.00 84.31 88 LEU A N 1
ATOM 692 C CA . LEU A 1 88 ? 6.906 12.080 -13.812 1.00 84.31 88 LEU A CA 1
ATOM 693 C C . LEU A 1 88 ? 6.138 12.220 -12.492 1.00 84.31 88 LEU A C 1
ATOM 695 O O . LEU A 1 88 ? 5.154 12.959 -12.419 1.00 84.31 88 LEU A O 1
ATOM 699 N N . GLU A 1 89 ? 6.600 11.560 -11.430 1.00 84.00 89 GLU A N 1
ATOM 700 C CA . GLU A 1 89 ? 6.010 11.690 -10.097 1.00 84.00 89 GLU A CA 1
ATOM 701 C C . GLU A 1 89 ? 6.113 13.129 -9.566 1.00 84.00 89 GLU A C 1
ATOM 703 O O . GLU A 1 89 ? 5.126 13.679 -9.068 1.00 84.00 89 GLU A O 1
ATOM 708 N N . GLN A 1 90 ? 7.266 13.782 -9.744 1.00 84.94 90 GLN A N 1
ATOM 709 C CA . GLN A 1 90 ? 7.455 15.188 -9.367 1.00 84.94 90 GLN A CA 1
ATOM 710 C C . GLN A 1 90 ? 6.554 16.128 -10.172 1.00 84.94 90 GLN A C 1
ATOM 712 O O . GLN A 1 90 ? 5.928 17.022 -9.601 1.00 84.94 90 GLN A O 1
ATOM 717 N N . MET A 1 91 ? 6.436 15.917 -11.484 1.00 84.88 91 MET A N 1
ATOM 718 C CA . MET A 1 91 ? 5.534 16.701 -12.332 1.00 84.88 91 MET A CA 1
ATOM 719 C C . MET A 1 91 ? 4.074 16.541 -11.899 1.00 84.88 91 MET A C 1
ATOM 721 O O . MET A 1 91 ? 3.344 17.529 -11.787 1.00 84.88 91 MET A O 1
ATOM 725 N N . LYS A 1 92 ? 3.650 15.312 -11.584 1.00 81.50 92 LYS A N 1
ATOM 726 C CA . LYS A 1 92 ? 2.308 15.041 -11.062 1.00 81.50 92 LYS A CA 1
ATOM 727 C C . LYS A 1 92 ? 2.063 15.763 -9.736 1.00 81.50 92 LYS A C 1
ATOM 729 O O . LYS A 1 92 ? 1.002 16.361 -9.568 1.00 81.50 92 LYS A O 1
ATOM 734 N N . ALA A 1 93 ? 3.037 15.753 -8.827 1.00 80.56 93 ALA A N 1
ATOM 735 C CA . ALA A 1 93 ? 2.951 16.441 -7.540 1.00 80.56 93 ALA A CA 1
ATOM 736 C C . ALA A 1 93 ? 2.878 17.973 -7.680 1.00 80.56 93 ALA A C 1
ATOM 738 O O . ALA A 1 93 ? 2.196 18.627 -6.897 1.00 80.56 93 ALA A O 1
ATOM 739 N N . MET A 1 94 ? 3.513 18.544 -8.709 1.00 82.62 94 MET A N 1
ATOM 740 C CA . MET A 1 94 ? 3.430 19.974 -9.042 1.00 82.62 94 MET A CA 1
ATOM 741 C C . MET A 1 94 ? 2.122 20.373 -9.753 1.00 82.62 94 MET A C 1
ATOM 743 O O . MET A 1 94 ? 1.988 21.508 -10.202 1.00 82.62 94 MET A O 1
ATOM 747 N N . GLY A 1 95 ? 1.146 19.466 -9.870 1.00 72.50 95 GLY A N 1
ATOM 748 C CA . GLY A 1 95 ? -0.147 19.745 -10.503 1.00 72.50 95 GLY A CA 1
ATOM 749 C C . GLY A 1 95 ? -0.116 19.733 -12.035 1.00 72.50 95 GLY A C 1
ATOM 750 O O . GLY A 1 95 ? -1.134 19.997 -12.666 1.00 72.50 95 GLY A O 1
ATOM 751 N N . MET A 1 96 ? 1.018 19.366 -12.641 1.00 68.31 96 MET A N 1
ATOM 752 C CA . MET A 1 96 ? 1.184 19.236 -14.097 1.00 68.31 96 MET A CA 1
ATOM 753 C C . MET A 1 96 ? 0.713 17.871 -14.631 1.00 68.31 96 MET A C 1
ATOM 755 O O . MET A 1 96 ? 0.741 17.630 -15.834 1.00 68.31 96 MET A O 1
ATOM 759 N N . GLY A 1 97 ? 0.226 16.978 -13.761 1.00 60.44 97 GLY A N 1
ATOM 760 C CA . GLY A 1 97 ? -0.238 15.628 -14.120 1.00 60.44 97 GLY A CA 1
ATOM 761 C C . GLY A 1 97 ? -1.549 15.556 -14.919 1.00 60.44 97 GLY A C 1
ATOM 762 O O . GLY A 1 97 ? -2.079 14.462 -15.092 1.00 60.44 97 GLY A O 1
ATOM 763 N N . GLY A 1 98 ? -2.096 16.696 -15.354 1.00 57.69 98 GLY A N 1
ATOM 764 C CA . GLY A 1 98 ? -3.278 16.784 -16.220 1.00 57.69 98 GLY A CA 1
ATOM 765 C C . GLY A 1 98 ? -2.962 16.865 -17.718 1.00 57.69 98 GLY A C 1
ATOM 766 O O . G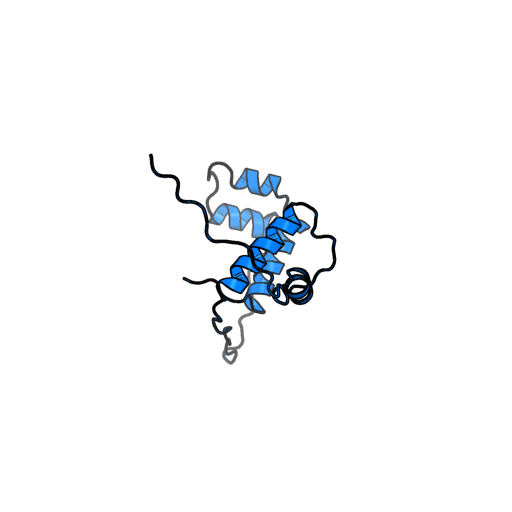LY A 1 98 ? -3.875 16.713 -18.528 1.00 57.69 98 GLY A O 1
ATOM 767 N N . SER A 1 99 ? -1.698 17.082 -18.099 1.00 58.19 99 SER A N 1
ATOM 768 C CA . SER A 1 99 ? -1.284 17.027 -19.503 1.00 58.19 99 SER A CA 1
ATOM 769 C C . SER A 1 99 ? -0.957 15.583 -19.886 1.00 58.19 99 SER A C 1
ATOM 771 O O . SER A 1 99 ? -0.090 14.956 -19.283 1.00 58.19 99 SER A O 1
ATOM 773 N N . LEU A 1 100 ? -1.696 15.066 -20.869 1.00 54.53 100 LEU A N 1
ATOM 774 C CA . LEU A 1 100 ? -1.636 13.723 -21.466 1.00 54.53 100 LEU A CA 1
ATOM 775 C C . LEU A 1 100 ? -0.304 13.439 -22.190 1.00 54.53 100 LEU A C 1
ATOM 777 O O . LEU A 1 100 ? -0.305 13.100 -23.366 1.00 54.53 100 LEU A O 1
ATOM 781 N N . TYR A 1 101 ? 0.836 13.584 -21.524 1.00 55.19 101 TYR A N 1
ATOM 782 C CA . TYR A 1 101 ? 2.103 13.142 -22.096 1.00 55.19 101 TYR A CA 1
ATOM 783 C C . TYR A 1 101 ? 2.360 11.701 -21.664 1.00 55.19 101 TYR A C 1
ATOM 785 O O . TYR A 1 101 ? 2.530 11.417 -20.475 1.00 55.19 101 TYR A O 1
ATOM 793 N N . ASN A 1 102 ? 2.343 10.773 -22.622 1.00 56.75 102 ASN A N 1
ATOM 794 C CA . ASN A 1 102 ? 2.796 9.412 -22.372 1.00 56.75 102 ASN A CA 1
ATOM 795 C C . ASN A 1 102 ? 4.314 9.406 -22.175 1.00 56.75 102 ASN A C 1
ATOM 797 O O . ASN A 1 102 ? 5.018 10.345 -22.546 1.00 56.75 102 ASN A O 1
ATOM 801 N N . LYS A 1 103 ? 4.828 8.317 -21.598 1.00 58.53 103 LYS A N 1
ATOM 802 C CA . LYS A 1 103 ? 6.269 8.103 -21.413 1.00 58.53 103 LYS A CA 1
ATOM 803 C C . LYS A 1 103 ? 7.056 8.293 -22.722 1.00 58.53 103 LYS A C 1
ATOM 805 O O . LYS A 1 103 ? 8.165 8.817 -22.695 1.00 58.53 103 LYS A O 1
ATOM 810 N N . ASP A 1 104 ? 6.442 7.909 -23.838 1.00 62.53 104 ASP A N 1
ATOM 811 C CA . ASP A 1 104 ? 6.998 8.051 -25.183 1.00 62.53 104 ASP A CA 1
ATOM 812 C C . ASP A 1 104 ? 6.976 9.520 -25.662 1.00 62.53 104 ASP A C 1
ATOM 814 O O . ASP A 1 104 ? 7.995 10.022 -26.130 1.00 62.53 104 ASP A O 1
ATOM 818 N N . ASP A 1 105 ? 5.878 10.250 -25.423 1.00 63.81 105 ASP A N 1
ATOM 819 C CA . ASP A 1 105 ? 5.725 11.665 -25.813 1.00 63.81 105 ASP A CA 1
ATOM 820 C C . ASP A 1 105 ? 6.673 12.596 -25.036 1.00 63.81 105 ASP A C 1
ATOM 822 O O . ASP A 1 105 ? 7.154 13.605 -25.555 1.00 63.81 105 ASP A O 1
ATOM 826 N N . LEU A 1 106 ? 6.963 12.266 -23.771 1.00 64.06 106 LEU A N 1
ATOM 827 C CA . LEU A 1 106 ? 7.887 13.050 -22.950 1.00 64.06 106 LEU A CA 1
ATOM 828 C C . LEU A 1 106 ? 9.336 12.909 -23.436 1.00 64.06 106 LEU A C 1
ATOM 830 O O . LEU A 1 106 ? 10.101 13.867 -23.345 1.00 64.06 106 LEU A O 1
ATOM 834 N N . GLY A 1 107 ? 9.707 11.729 -23.946 1.00 63.75 107 GLY A N 1
ATOM 835 C CA . GLY A 1 107 ? 11.025 11.477 -24.534 1.00 63.75 107 GLY A CA 1
ATOM 836 C C . GLY A 1 107 ? 11.258 12.283 -25.813 1.00 63.75 107 GLY A C 1
ATOM 837 O O . GLY A 1 107 ? 12.361 12.776 -26.028 1.00 63.75 107 GLY A O 1
ATOM 838 N N . GLU A 1 108 ? 10.206 12.478 -26.608 1.00 60.31 108 GLU A N 1
ATOM 839 C CA . GLU A 1 108 ? 10.224 13.309 -27.816 1.00 60.31 108 GLU A CA 1
ATOM 8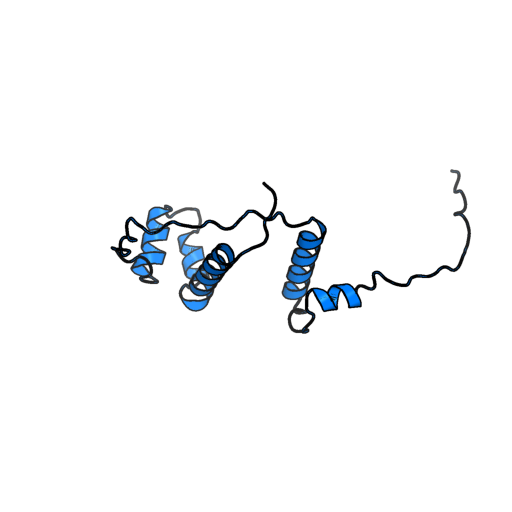40 C C . GLU A 1 108 ? 10.250 14.812 -27.479 1.00 60.31 108 GLU A C 1
ATOM 842 O O . GLU A 1 108 ? 11.050 15.567 -28.030 1.00 60.31 108 GLU A O 1
ATOM 847 N N . MET A 1 109 ? 9.448 15.255 -26.504 1.00 55.78 109 MET A N 1
ATOM 848 C CA . MET A 1 109 ? 9.394 16.659 -26.069 1.00 55.78 109 MET A CA 1
ATOM 849 C C . MET A 1 109 ? 10.665 17.122 -25.331 1.00 55.78 109 MET A C 1
ATOM 851 O O . MET A 1 109 ? 11.026 18.296 -25.399 1.00 55.78 109 MET A O 1
ATOM 855 N N . MET A 1 110 ? 11.359 16.209 -24.644 1.00 58.16 110 MET A N 1
ATOM 856 C CA . MET A 1 110 ? 12.670 16.440 -24.017 1.00 58.16 110 MET A CA 1
ATOM 857 C C . MET A 1 110 ? 13.841 16.393 -25.013 1.00 58.16 110 MET A C 1
ATOM 859 O O . MET A 1 110 ? 14.987 16.351 -24.574 1.00 58.16 110 MET A O 1
ATOM 863 N N . GLY A 1 111 ? 13.579 16.405 -26.327 1.00 51.53 111 GLY A N 1
ATOM 864 C CA . GLY A 1 111 ? 14.533 16.853 -27.345 1.00 51.53 111 GLY A CA 1
ATOM 865 C C . GLY A 1 111 ? 15.945 16.276 -27.221 1.00 51.53 111 GLY A C 1
ATOM 866 O O . GLY A 1 111 ? 16.916 17.027 -27.247 1.00 51.53 111 GLY A O 1
ATOM 867 N N . MET A 1 112 ? 16.074 14.951 -27.104 1.00 55.16 112 MET A N 1
ATOM 868 C CA . MET A 1 112 ? 17.358 14.248 -27.261 1.00 55.16 112 MET A CA 1
ATOM 869 C C . MET A 1 112 ? 17.749 14.038 -28.738 1.00 55.16 112 MET A C 1
ATOM 871 O O . MET A 1 112 ? 18.487 13.110 -29.042 1.00 55.16 112 MET A O 1
ATOM 875 N N . ASP A 1 113 ? 17.296 14.900 -29.649 1.00 48.22 113 ASP A N 1
ATOM 876 C CA . ASP A 1 113 ? 17.758 14.949 -31.037 1.00 48.22 113 ASP A CA 1
ATOM 877 C C . ASP A 1 113 ? 17.723 16.405 -31.532 1.00 48.22 113 ASP A C 1
ATOM 879 O O . ASP A 1 113 ? 16.654 17.003 -31.648 1.00 48.22 113 ASP A O 1
ATOM 883 N N . GLY A 1 114 ? 18.901 16.972 -31.826 1.00 43.47 114 GLY A N 1
ATOM 884 C CA . GLY A 1 114 ? 19.029 18.199 -32.623 1.00 43.47 114 GLY A CA 1
ATOM 885 C C . GLY A 1 114 ? 19.511 19.468 -31.911 1.00 43.47 114 GLY A C 1
ATOM 886 O O . GLY A 1 114 ? 18.880 20.511 -32.053 1.00 43.47 114 GLY A O 1
ATOM 887 N N . TYR A 1 115 ? 20.654 19.424 -31.220 1.00 39.56 115 TYR A N 1
ATOM 888 C CA . TYR A 1 115 ? 21.536 20.599 -31.148 1.00 39.56 115 TYR A CA 1
ATOM 889 C C . TYR A 1 115 ? 22.748 20.329 -32.045 1.00 39.56 115 TYR A C 1
ATOM 891 O O . TYR A 1 115 ? 23.721 19.713 -31.614 1.00 39.56 115 TYR A O 1
ATOM 899 N N . ASP A 1 116 ? 22.616 20.727 -33.310 1.00 40.03 116 ASP A N 1
ATOM 900 C CA . ASP A 1 116 ? 23.719 20.864 -34.264 1.00 40.03 116 ASP A CA 1
ATOM 901 C C . ASP A 1 116 ? 24.490 22.170 -33.979 1.00 40.03 116 ASP A C 1
ATOM 903 O O . ASP A 1 116 ? 23.938 23.122 -33.418 1.00 40.03 116 ASP A O 1
ATOM 907 N N . GLU A 1 117 ? 25.777 22.150 -34.305 1.00 46.62 117 GLU A N 1
ATOM 908 C CA . GLU A 1 117 ? 26.863 23.056 -33.904 1.00 46.62 117 GLU A CA 1
ATOM 909 C C . GLU A 1 117 ? 26.699 24.522 -34.343 1.00 46.62 117 GLU A C 1
ATOM 911 O O . GLU A 1 117 ? 26.316 24.771 -35.475 1.00 46.62 117 GLU A O 1
ATOM 916 N N . GLU A 1 118 ? 27.137 25.479 -33.508 1.00 40.78 118 GLU A N 1
ATOM 917 C CA . GLU A 1 118 ? 27.879 26.677 -33.958 1.00 40.78 118 GLU A CA 1
ATOM 918 C C . GLU A 1 118 ? 28.859 27.136 -32.842 1.00 40.78 118 GLU A C 1
ATOM 920 O O . GLU A 1 118 ? 28.494 27.262 -31.670 1.00 40.78 118 GLU A O 1
ATOM 925 N N . GLU A 1 119 ? 30.121 27.332 -33.233 1.00 48.38 119 GLU A N 1
ATOM 926 C CA . GLU A 1 119 ? 31.324 27.739 -32.479 1.00 48.38 119 GLU A CA 1
ATOM 927 C C . GLU A 1 119 ? 31.204 29.051 -31.668 1.00 48.38 119 GLU A C 1
ATOM 929 O O . GLU A 1 119 ? 30.720 30.045 -32.196 1.00 48.38 119 GLU A O 1
ATOM 934 N N . ASP A 1 120 ? 31.809 29.112 -30.464 1.00 42.22 120 ASP A N 1
ATOM 935 C CA . ASP A 1 120 ? 32.613 30.285 -30.046 1.00 42.22 120 ASP A CA 1
ATOM 936 C C . ASP A 1 120 ? 33.513 30.012 -28.805 1.00 42.22 120 ASP A C 1
ATOM 938 O O . ASP A 1 120 ? 33.059 30.009 -27.662 1.00 42.22 120 ASP A O 1
ATOM 942 N N . GLY A 1 121 ? 34.819 29.816 -29.054 1.00 43.28 121 GLY A N 1
ATOM 943 C CA . GLY A 1 121 ? 35.946 30.281 -28.217 1.00 43.28 121 GLY A CA 1
ATOM 944 C C . GLY A 1 121 ? 36.351 29.524 -26.923 1.00 43.28 121 GLY A C 1
ATOM 945 O O . GLY A 1 121 ? 35.520 29.278 -26.052 1.00 43.28 121 GLY A O 1
ATOM 946 N N . PRO A 1 122 ? 37.655 29.221 -26.700 1.00 54.88 122 PRO A N 1
ATOM 947 C CA . PRO A 1 122 ? 38.135 28.692 -25.416 1.00 54.88 122 PRO A CA 1
ATOM 948 C C . PRO A 1 122 ? 38.027 29.741 -24.286 1.00 54.88 122 PRO A C 1
ATOM 950 O O . PRO A 1 122 ? 38.207 30.936 -24.540 1.00 54.88 122 PRO A O 1
ATOM 953 N N . PRO A 1 123 ? 37.778 29.327 -23.025 1.00 53.41 123 PRO A N 1
ATOM 954 C CA . PRO A 1 123 ? 37.598 30.256 -21.910 1.00 53.41 123 PRO A CA 1
ATOM 955 C C . PRO A 1 123 ? 38.896 31.025 -21.598 1.00 53.41 123 PRO A C 1
ATOM 957 O O . PRO A 1 123 ? 39.974 30.421 -21.600 1.00 53.41 123 PRO A O 1
ATOM 960 N N . PRO A 1 124 ? 38.840 32.337 -21.289 1.00 46.22 124 PRO A N 1
ATOM 961 C CA . PRO A 1 124 ? 40.023 33.073 -20.868 1.00 46.22 124 PRO A CA 1
ATOM 962 C C . PRO A 1 124 ? 40.491 32.594 -19.487 1.00 46.22 124 PRO A C 1
ATOM 964 O O . PRO A 1 124 ? 39.719 32.550 -18.528 1.00 46.22 124 PRO A O 1
ATOM 967 N N . ASN A 1 125 ? 41.781 32.259 -19.401 1.00 47.78 125 ASN A N 1
ATOM 968 C CA . ASN A 1 125 ? 42.509 32.021 -18.156 1.00 47.78 125 ASN A CA 1
ATOM 969 C C . ASN A 1 125 ? 42.350 33.216 -17.207 1.00 47.78 125 ASN A C 1
ATOM 971 O O . ASN A 1 125 ? 42.717 34.335 -17.564 1.00 47.78 125 ASN A O 1
ATOM 975 N N . PHE A 1 126 ? 41.896 32.964 -15.981 1.00 40.28 126 PHE A N 1
ATOM 976 C CA . PHE A 1 126 ? 42.069 33.901 -14.875 1.00 40.28 126 PHE A CA 1
ATOM 977 C C . PHE A 1 126 ? 43.185 33.361 -13.972 1.00 40.28 126 PHE A C 1
ATOM 979 O O . PHE A 1 126 ? 42.967 32.458 -13.165 1.00 40.28 126 PHE A O 1
ATOM 986 N N . GLU A 1 127 ? 44.404 33.865 -14.167 1.00 39.47 127 GLU A N 1
ATOM 987 C CA . GLU A 1 127 ? 45.474 33.755 -13.175 1.00 39.47 127 GLU A CA 1
ATOM 988 C C . GLU A 1 127 ? 45.292 34.859 -12.119 1.00 39.47 127 GLU A C 1
ATOM 990 O O . GLU A 1 127 ? 45.207 36.031 -12.480 1.00 39.47 127 GLU A O 1
ATOM 995 N N . LEU A 1 128 ? 45.277 34.423 -10.848 1.00 36.94 128 LEU A N 1
ATOM 996 C CA . LEU A 1 128 ? 45.475 35.148 -9.574 1.00 36.94 128 LEU A CA 1
ATOM 997 C C . LEU A 1 128 ? 44.559 36.341 -9.241 1.00 36.94 128 LEU A C 1
ATOM 999 O O . LEU A 1 128 ? 44.822 37.479 -9.684 1.00 36.94 128 LEU A O 1
#

Radius of gyration: 24.46 Å; chains: 1; bounding box: 60×65×54 Å